Protein AF-A0ABD5YW97-F1 (afdb_monomer_lite)

InterPro domains:
  IPR058294 Domain of unknown function DUF7988 [PF25950] (11-139)

Foldseek 3Di:
DDLVVVLQVQLLCCCVVVPVVLLLQLLVLLVVLCVVPVVFAAPVGASQVSSVVSCVVVVSLVCLLVSLCVSLVSSVFHQPDDDDSDDPQWGGDSQGIWGWGAGPNWIKIKFQGQWDQDPPVRGTDGDDSDSSRRIDIDTDDDD

Sequence (143 aa):
MSDIEWMRTRISAYLLNDHPRLIRTVLTCADATAASRPDGFSVADGPADLLCEQLERSNVIKQLPSVLAGAVNQLNSSLTTEPVAAPPYVVVTNVGPVMRATVDHRRLVITIEAFHIERNSHRYVRTTNVPEEALTIELPEQP

Organism: NCBI:txid2934937

pLDDT: mean 87.55, std 13.5, range [44.84, 97.81]

Radius of gyration: 15.29 Å; chains: 1; bounding box: 37×34×41 Å

Structure (mmCIF, N/CA/C/O backbone):
data_AF-A0ABD5YW97-F1
#
_entry.id   AF-A0ABD5YW97-F1
#
loop_
_atom_site.group_PDB
_atom_site.id
_atom_site.type_symbol
_atom_site.label_atom_id
_atom_site.label_alt_id
_atom_site.label_comp_id
_atom_site.label_asym_id
_atom_site.label_entity_id
_atom_site.label_seq_id
_atom_site.pdbx_PDB_ins_code
_atom_site.Cartn_x
_atom_site.Cartn_y
_atom_site.Cartn_z
_atom_site.occupancy
_atom_site.B_iso_or_equiv
_atom_site.auth_seq_id
_atom_site.auth_comp_id
_atom_site.auth_asym_id
_atom_site.auth_atom_id
_atom_site.pdbx_PDB_model_num
ATOM 1 N N . MET A 1 1 ? -9.704 22.866 11.768 1.00 62.34 1 MET A N 1
ATOM 2 C CA . MET A 1 1 ? -9.332 21.473 11.479 1.00 62.34 1 MET A CA 1
ATOM 3 C C . MET A 1 1 ? -10.602 20.653 11.512 1.00 62.34 1 MET A C 1
ATOM 5 O O . MET A 1 1 ? -11.287 20.677 12.529 1.00 62.34 1 MET A O 1
ATOM 9 N N . SER A 1 2 ? -10.979 20.066 10.380 1.00 83.38 2 SER A N 1
ATOM 10 C CA . SER A 1 2 ? -12.170 19.206 10.309 1.00 83.38 2 SER A CA 1
ATOM 11 C C . SER A 1 2 ? -11.909 17.858 10.992 1.00 83.38 2 SER A C 1
ATOM 13 O O . SER A 1 2 ? -10.754 17.469 11.158 1.00 83.38 2 SER A O 1
ATOM 15 N N . ASP A 1 3 ? -12.971 17.139 11.361 1.00 83.00 3 ASP A N 1
ATOM 16 C CA . ASP A 1 3 ? -12.882 15.781 11.919 1.00 83.00 3 ASP A CA 1
ATOM 17 C C . ASP A 1 3 ? -12.083 14.841 10.991 1.00 83.00 3 ASP A C 1
ATOM 19 O O . ASP A 1 3 ? -11.116 14.209 11.408 1.00 83.00 3 ASP A O 1
ATOM 23 N N . ILE A 1 4 ? -12.365 14.895 9.683 1.00 86.44 4 ILE A N 1
ATOM 24 C CA . ILE A 1 4 ? -11.649 14.143 8.638 1.00 86.44 4 ILE A CA 1
ATOM 25 C C . ILE A 1 4 ? -10.156 14.493 8.598 1.00 86.44 4 ILE A C 1
ATOM 27 O O . ILE A 1 4 ? -9.305 13.611 8.493 1.00 86.44 4 ILE A O 1
ATOM 31 N N . GLU A 1 5 ? -9.814 15.778 8.653 1.00 89.00 5 GLU A N 1
ATOM 32 C CA . GLU A 1 5 ? -8.421 16.235 8.613 1.00 89.00 5 GLU A CA 1
ATOM 33 C C . GLU A 1 5 ? -7.640 15.776 9.852 1.00 89.00 5 GLU A C 1
ATOM 35 O O . GLU A 1 5 ? -6.492 15.338 9.733 1.00 89.00 5 GLU A O 1
ATOM 40 N N . TRP A 1 6 ? -8.281 15.793 11.025 1.00 88.56 6 TRP A N 1
ATOM 41 C CA . TRP A 1 6 ? -7.713 15.231 12.247 1.00 88.56 6 TRP A CA 1
ATOM 42 C C . TRP A 1 6 ? -7.499 13.714 12.122 1.00 88.56 6 TRP A C 1
ATOM 44 O O . TRP A 1 6 ? -6.391 13.245 12.389 1.00 88.56 6 TRP A O 1
ATOM 54 N N . MET A 1 7 ? -8.496 12.956 11.645 1.00 89.50 7 MET A N 1
ATOM 55 C CA . MET A 1 7 ? -8.390 11.501 11.453 1.00 89.50 7 MET A CA 1
ATOM 56 C C . MET A 1 7 ? -7.249 11.140 10.490 1.00 89.50 7 MET A C 1
ATOM 58 O O . MET A 1 7 ? -6.428 10.271 10.792 1.00 89.50 7 MET A O 1
ATOM 62 N N . ARG A 1 8 ? -7.153 11.838 9.347 1.00 92.06 8 ARG A N 1
ATOM 63 C CA . ARG A 1 8 ? -6.077 11.646 8.356 1.00 92.06 8 ARG A CA 1
ATOM 64 C C . ARG A 1 8 ? -4.709 11.922 8.965 1.00 92.06 8 ARG A C 1
ATOM 66 O O . ARG A 1 8 ? -3.805 11.102 8.825 1.00 92.06 8 ARG A O 1
ATOM 73 N N . THR A 1 9 ? -4.570 13.040 9.676 1.00 93.62 9 THR A N 1
ATOM 74 C CA . THR A 1 9 ? -3.318 13.412 10.350 1.00 93.62 9 THR A CA 1
ATOM 75 C C . THR A 1 9 ? -2.924 12.367 11.391 1.00 93.62 9 THR A C 1
ATOM 77 O O . THR A 1 9 ? -1.764 11.968 11.459 1.00 93.62 9 THR A O 1
ATOM 80 N N . ARG A 1 10 ? -3.890 11.871 12.173 1.00 93.50 10 ARG A N 1
ATOM 81 C CA . ARG A 1 10 ? -3.655 10.875 13.222 1.00 93.50 10 ARG A CA 1
ATOM 82 C C . ARG A 1 10 ? -3.203 9.530 12.651 1.00 93.50 10 ARG A C 1
ATOM 84 O O . ARG A 1 10 ? -2.220 8.975 13.138 1.00 93.50 10 ARG A O 1
ATOM 91 N N . ILE A 1 11 ? -3.876 9.034 11.611 1.00 94.00 11 ILE A N 1
ATOM 92 C CA . ILE A 1 11 ? -3.494 7.793 10.922 1.00 94.00 11 ILE A CA 1
ATOM 93 C C . ILE A 1 11 ? -2.131 7.948 10.245 1.00 94.00 11 ILE A C 1
ATOM 95 O O . ILE A 1 11 ? -1.288 7.064 10.375 1.00 94.00 11 ILE A O 1
ATOM 99 N N . SER A 1 12 ? -1.892 9.066 9.555 1.00 95.38 12 SER A N 1
ATOM 100 C CA . SER A 1 12 ? -0.606 9.327 8.899 1.00 95.38 12 SER A CA 1
ATOM 101 C C . SER A 1 12 ? 0.538 9.313 9.912 1.00 95.38 12 SER A C 1
ATOM 103 O O . SER A 1 12 ? 1.506 8.574 9.744 1.00 95.38 12 SER A O 1
ATOM 105 N N . ALA A 1 13 ? 0.382 10.031 11.029 1.00 95.56 13 ALA A N 1
ATOM 106 C CA . ALA A 1 13 ? 1.366 10.048 12.104 1.00 95.56 13 ALA A CA 1
ATOM 107 C C . ALA A 1 13 ? 1.621 8.648 12.685 1.00 95.56 13 ALA A C 1
ATOM 109 O O . ALA A 1 13 ? 2.770 8.296 12.928 1.00 95.56 13 ALA A O 1
ATOM 110 N N . TYR A 1 14 ? 0.581 7.833 12.879 1.00 95.81 14 TYR A N 1
ATOM 111 C CA . TYR A 1 14 ? 0.731 6.445 13.325 1.00 95.81 14 TYR A CA 1
ATOM 112 C C . TYR A 1 14 ? 1.549 5.603 12.338 1.00 95.81 14 TYR A C 1
ATOM 114 O O . TYR A 1 14 ? 2.510 4.946 12.725 1.00 95.81 14 TYR A O 1
ATOM 122 N N . LEU A 1 15 ? 1.211 5.653 11.048 1.00 96.69 15 LEU A N 1
ATOM 123 C CA . LEU A 1 15 ? 1.908 4.886 10.015 1.00 96.69 15 LEU A CA 1
ATOM 124 C C . LEU A 1 15 ? 3.376 5.311 9.877 1.00 96.69 15 LEU A C 1
ATOM 126 O O . LEU A 1 15 ? 4.254 4.459 9.744 1.00 96.69 15 LEU A O 1
ATOM 130 N N . LEU A 1 16 ? 3.648 6.614 9.934 1.00 96.75 16 LEU A N 1
ATOM 131 C CA . LEU A 1 16 ? 4.989 7.166 9.756 1.00 96.75 16 LEU A CA 1
ATOM 132 C C . LEU A 1 16 ? 5.883 6.991 10.986 1.00 96.75 16 LEU A C 1
ATOM 134 O O . LEU A 1 16 ? 7.078 6.749 10.827 1.00 96.75 16 LEU A O 1
ATOM 138 N N . ASN A 1 17 ? 5.328 7.073 12.196 1.00 95.88 17 ASN A N 1
ATOM 139 C CA . ASN A 1 17 ? 6.110 6.924 13.424 1.00 95.88 17 ASN A CA 1
ATOM 140 C C . ASN A 1 17 ? 6.295 5.455 13.816 1.00 95.88 17 ASN A C 1
ATOM 142 O O . ASN A 1 17 ? 7.412 5.042 14.131 1.00 95.88 17 ASN A O 1
ATOM 146 N N . ASP A 1 18 ? 5.229 4.654 13.747 1.00 96.56 18 ASP A N 1
ATOM 147 C CA . ASP A 1 18 ? 5.240 3.288 14.280 1.00 96.56 18 ASP A CA 1
ATOM 148 C C . ASP A 1 18 ? 5.579 2.250 13.202 1.00 96.56 18 ASP A C 1
ATOM 150 O O . ASP A 1 18 ? 6.197 1.224 13.494 1.00 96.56 18 ASP A O 1
ATOM 154 N N . HIS A 1 19 ? 5.250 2.533 11.934 1.00 96.69 19 HIS A N 1
ATOM 155 C CA . HIS A 1 19 ? 5.457 1.612 10.807 1.00 96.69 19 HIS A CA 1
ATOM 156 C C . HIS A 1 19 ? 6.351 2.131 9.660 1.00 96.69 19 HIS A C 1
ATOM 158 O O . HIS A 1 19 ? 6.188 1.675 8.520 1.00 96.69 19 HIS A O 1
ATOM 164 N N . PRO A 1 20 ? 7.380 2.979 9.891 1.00 95.50 20 PRO A N 1
ATOM 165 C CA . PRO A 1 20 ? 8.201 3.512 8.800 1.00 95.50 20 PRO A CA 1
ATOM 166 C C . PRO A 1 20 ? 8.953 2.412 8.046 1.00 95.50 20 PRO A C 1
ATOM 168 O O . PRO A 1 20 ? 9.170 2.500 6.838 1.00 95.50 20 PRO A O 1
ATOM 171 N N . ARG A 1 21 ? 9.347 1.336 8.743 1.00 96.06 21 ARG A N 1
ATOM 172 C CA . ARG A 1 21 ? 10.033 0.191 8.125 1.00 96.06 21 ARG A CA 1
ATOM 173 C C . ARG A 1 21 ? 9.137 -0.562 7.151 1.00 96.06 21 ARG A C 1
ATOM 175 O O . ARG A 1 21 ? 9.621 -0.977 6.101 1.00 96.06 21 ARG A O 1
ATOM 182 N N . LEU A 1 22 ? 7.858 -0.724 7.478 1.00 96.94 22 LEU A N 1
ATOM 183 C CA . LEU A 1 22 ? 6.909 -1.411 6.610 1.00 96.94 22 LEU A CA 1
ATOM 184 C C . LEU A 1 22 ? 6.690 -0.613 5.322 1.00 96.94 22 LEU A C 1
ATOM 186 O O . LEU A 1 22 ? 6.823 -1.177 4.238 1.00 96.94 22 LEU A O 1
ATOM 190 N N . ILE A 1 23 ? 6.479 0.703 5.428 1.00 97.19 23 ILE A N 1
ATOM 191 C CA . ILE A 1 23 ? 6.326 1.586 4.261 1.00 97.19 23 ILE A CA 1
ATOM 192 C C . ILE A 1 23 ? 7.588 1.547 3.394 1.00 97.19 23 ILE A C 1
ATOM 194 O O . ILE A 1 23 ? 7.512 1.319 2.191 1.00 97.19 23 ILE A O 1
ATOM 198 N N . ARG A 1 24 ? 8.774 1.672 4.001 1.00 97.06 24 ARG A N 1
ATOM 199 C CA . ARG A 1 24 ? 10.046 1.572 3.266 1.00 97.06 24 ARG A CA 1
ATOM 200 C C . ARG A 1 24 ? 10.222 0.224 2.574 1.00 97.06 24 ARG A C 1
ATOM 202 O O . ARG A 1 24 ? 10.742 0.190 1.465 1.00 97.06 24 ARG A O 1
ATOM 209 N N . THR A 1 25 ? 9.776 -0.863 3.199 1.00 97.75 25 THR A N 1
ATOM 210 C CA . THR A 1 25 ? 9.827 -2.198 2.589 1.00 97.75 25 THR A CA 1
ATOM 211 C C . THR A 1 25 ? 8.926 -2.263 1.358 1.00 97.75 25 THR A C 1
ATOM 213 O O . THR A 1 25 ? 9.378 -2.740 0.324 1.00 97.75 25 THR A O 1
ATOM 216 N N . VAL A 1 26 ? 7.710 -1.702 1.413 1.00 97.81 26 VAL A N 1
ATOM 217 C CA . VAL A 1 26 ? 6.836 -1.576 0.230 1.00 97.81 26 VAL A CA 1
ATOM 218 C C . VAL A 1 26 ? 7.537 -0.812 -0.892 1.00 97.81 26 VAL A C 1
ATOM 220 O O . VAL A 1 26 ? 7.540 -1.273 -2.032 1.00 97.81 26 VAL A O 1
ATOM 223 N N . LEU A 1 27 ? 8.176 0.316 -0.574 1.00 97.75 27 LEU A N 1
ATOM 224 C CA . LEU A 1 27 ? 8.895 1.124 -1.562 1.00 97.75 27 LEU A CA 1
ATOM 225 C C . LEU A 1 27 ? 10.106 0.382 -2.149 1.00 97.75 27 LEU A C 1
ATOM 227 O O . LEU A 1 27 ? 10.316 0.429 -3.355 1.00 97.75 27 LEU A O 1
ATOM 231 N N . THR A 1 28 ? 10.841 -0.388 -1.342 1.00 97.44 28 THR A N 1
ATOM 232 C CA . THR A 1 28 ? 11.935 -1.249 -1.830 1.00 97.44 28 THR A CA 1
ATOM 233 C C . THR A 1 28 ? 11.424 -2.378 -2.732 1.00 97.44 28 THR A C 1
ATOM 235 O O . THR A 1 28 ? 12.022 -2.650 -3.772 1.00 97.44 28 THR A O 1
ATOM 238 N N . CYS A 1 29 ? 10.299 -3.017 -2.394 1.00 97.44 29 CYS A N 1
ATOM 239 C CA . CYS A 1 29 ? 9.652 -4.004 -3.266 1.00 97.44 29 CYS A CA 1
ATOM 240 C C . CYS A 1 29 ? 9.202 -3.371 -4.590 1.00 97.44 29 CYS A C 1
ATOM 242 O O . CYS A 1 29 ? 9.326 -3.987 -5.652 1.00 97.44 29 CYS A O 1
ATOM 244 N N . ALA A 1 30 ? 8.713 -2.131 -4.543 1.00 96.75 30 ALA A N 1
ATOM 245 C CA . ALA A 1 30 ? 8.353 -1.370 -5.728 1.00 96.75 30 ALA A CA 1
ATOM 246 C C . ALA A 1 30 ? 9.580 -1.040 -6.590 1.00 96.75 30 ALA A C 1
ATOM 248 O O . ALA A 1 30 ? 9.519 -1.206 -7.805 1.00 96.75 30 ALA A O 1
ATOM 249 N N . ASP A 1 31 ? 10.706 -0.652 -5.987 1.00 96.62 31 ASP A N 1
ATOM 250 C CA . ASP A 1 31 ? 11.968 -0.417 -6.701 1.00 96.62 31 ASP A CA 1
ATOM 251 C C . ASP A 1 31 ? 12.470 -1.693 -7.387 1.00 96.62 31 ASP A C 1
ATOM 253 O O . ASP A 1 31 ? 12.818 -1.665 -8.567 1.00 96.62 31 ASP A O 1
ATOM 257 N N . ALA A 1 32 ? 12.430 -2.835 -6.693 1.00 96.00 32 ALA A N 1
ATOM 258 C CA . ALA A 1 32 ? 12.779 -4.132 -7.272 1.00 96.00 32 ALA A CA 1
ATOM 259 C C . ALA A 1 32 ? 11.842 -4.523 -8.430 1.00 96.00 32 ALA A C 1
ATOM 261 O O . ALA A 1 32 ? 12.292 -5.031 -9.457 1.00 96.00 32 ALA A O 1
ATOM 262 N N . THR A 1 33 ? 10.544 -4.240 -8.291 1.00 95.94 33 THR A N 1
ATOM 263 C CA . THR A 1 33 ? 9.549 -4.455 -9.350 1.00 95.94 33 THR A CA 1
ATOM 264 C C . THR A 1 33 ? 9.861 -3.574 -10.560 1.00 95.94 33 THR A C 1
ATOM 266 O O . THR A 1 33 ? 9.963 -4.077 -11.675 1.00 95.94 33 THR A O 1
ATOM 269 N N . ALA A 1 34 ? 10.112 -2.281 -10.358 1.00 94.50 34 ALA A N 1
ATOM 270 C CA . ALA A 1 34 ? 10.449 -1.345 -11.428 1.00 94.50 34 ALA A CA 1
ATOM 271 C C . ALA A 1 34 ? 11.781 -1.668 -12.121 1.00 94.50 34 ALA A C 1
ATOM 273 O O . ALA A 1 34 ? 11.889 -1.515 -13.333 1.00 94.50 34 ALA A O 1
ATOM 274 N N . ALA A 1 35 ? 12.771 -2.190 -11.393 1.00 94.06 35 ALA A N 1
ATOM 275 C CA . ALA A 1 35 ? 14.041 -2.624 -11.974 1.00 94.06 35 ALA A CA 1
ATOM 276 C C . ALA A 1 35 ? 13.874 -3.762 -13.000 1.00 94.06 35 ALA A C 1
ATOM 278 O O . ALA A 1 35 ? 14.668 -3.863 -13.933 1.00 94.06 35 ALA A O 1
ATOM 279 N N . SER A 1 36 ? 12.825 -4.587 -12.876 1.00 91.50 36 SER A N 1
ATOM 280 C CA . SER A 1 36 ? 12.494 -5.611 -13.880 1.00 91.50 36 SER A CA 1
ATOM 281 C C . SER A 1 36 ? 11.923 -5.029 -15.181 1.00 91.50 36 SER A C 1
ATOM 283 O O . SER A 1 36 ? 11.917 -5.701 -16.214 1.00 91.50 36 SER A O 1
ATOM 285 N N . ARG A 1 37 ? 11.454 -3.773 -15.146 1.00 90.44 37 ARG A N 1
ATOM 286 C CA . ARG A 1 37 ? 10.829 -3.077 -16.273 1.00 90.44 37 ARG A CA 1
ATOM 287 C C . ARG A 1 37 ? 11.226 -1.586 -16.300 1.00 90.44 37 ARG A C 1
ATOM 289 O O . ARG A 1 37 ? 10.409 -0.733 -15.953 1.00 90.44 37 ARG A O 1
ATOM 296 N N . PRO A 1 38 ? 12.456 -1.253 -16.741 1.00 86.00 38 PRO A N 1
ATOM 297 C CA . PRO A 1 38 ? 12.978 0.118 -16.699 1.00 86.00 38 PRO A CA 1
ATOM 298 C C . PRO A 1 38 ? 12.140 1.144 -17.475 1.00 86.00 38 PRO A C 1
ATOM 300 O O . PRO A 1 38 ? 12.029 2.289 -17.051 1.00 86.00 38 PRO A O 1
ATOM 303 N N . ASP A 1 39 ? 11.492 0.724 -18.566 1.00 88.19 39 ASP A N 1
ATOM 304 C CA . ASP A 1 39 ? 10.607 1.572 -19.383 1.00 88.19 39 ASP A CA 1
ATOM 305 C C . ASP A 1 39 ? 9.178 1.701 -18.813 1.00 88.19 39 ASP A C 1
ATOM 307 O O . ASP A 1 39 ? 8.245 2.079 -19.532 1.00 88.19 39 ASP A O 1
ATOM 311 N N . GLY A 1 40 ? 8.970 1.299 -17.557 1.00 90.06 40 GLY A N 1
ATOM 312 C CA . GLY A 1 40 ? 7.664 1.236 -16.910 1.00 90.06 40 GLY A CA 1
ATOM 313 C C . GLY A 1 40 ? 6.769 0.103 -17.423 1.00 90.06 40 GLY A C 1
ATOM 314 O O . GLY A 1 40 ? 7.053 -0.581 -18.414 1.00 90.06 40 GLY A O 1
ATOM 315 N N . PHE A 1 41 ? 5.647 -0.094 -16.736 1.00 93.38 41 PHE A N 1
ATOM 316 C CA . PHE A 1 41 ? 4.669 -1.129 -17.071 1.00 93.38 41 PHE A CA 1
ATOM 317 C C . PHE A 1 41 ? 3.583 -0.576 -17.984 1.00 93.38 41 PHE A C 1
ATOM 319 O O . PHE A 1 41 ? 3.094 0.537 -17.787 1.00 93.38 41 PHE A O 1
ATOM 326 N N . SER A 1 42 ? 3.178 -1.369 -18.975 1.00 91.94 42 SER A N 1
ATOM 327 C CA . SER A 1 42 ? 2.018 -1.038 -19.803 1.00 91.94 42 SER A CA 1
ATOM 328 C C . SER A 1 42 ? 0.747 -0.999 -18.939 1.00 91.94 42 SER A C 1
ATOM 330 O O . SER A 1 42 ? 0.695 -1.631 -17.883 1.00 91.94 42 SER A O 1
ATOM 332 N N . VAL A 1 43 ? -0.299 -0.293 -19.384 1.00 89.00 43 VAL A N 1
ATOM 333 C CA . VAL A 1 43 ? -1.605 -0.320 -18.690 1.00 89.00 43 VAL A CA 1
ATOM 334 C C . VAL A 1 43 ? -2.220 -1.723 -18.687 1.00 89.00 43 VAL A C 1
ATOM 336 O O . VAL A 1 43 ? -2.940 -2.064 -17.754 1.00 89.00 43 VAL A O 1
ATOM 339 N N . ALA A 1 44 ? -1.943 -2.523 -19.722 1.00 87.69 44 ALA A N 1
ATOM 340 C CA . ALA A 1 44 ? -2.505 -3.861 -19.878 1.00 87.69 44 ALA A CA 1
ATOM 341 C C . ALA A 1 44 ? -1.905 -4.870 -18.890 1.00 87.69 44 ALA A C 1
ATOM 343 O O . ALA A 1 44 ? -2.637 -5.708 -18.376 1.00 87.69 44 ALA A O 1
ATOM 344 N N . ASP A 1 45 ? -0.601 -4.768 -18.619 1.00 87.94 45 ASP A N 1
ATOM 345 C CA . ASP A 1 45 ? 0.104 -5.705 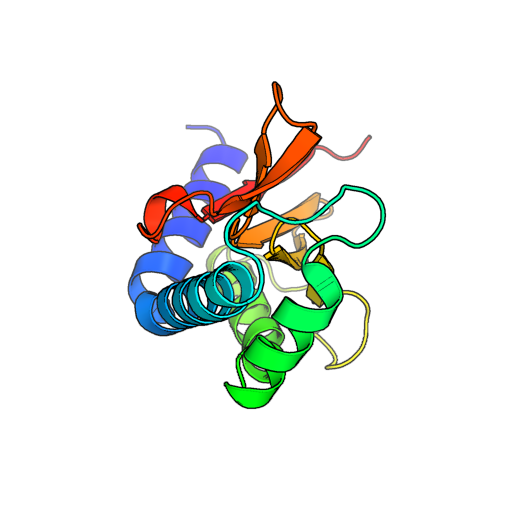-17.740 1.00 87.94 45 ASP A CA 1
ATOM 346 C C . ASP A 1 45 ? 0.140 -5.193 -16.293 1.00 87.94 45 ASP A C 1
ATOM 348 O O . ASP A 1 45 ? -0.145 -5.934 -15.358 1.00 87.94 45 ASP A O 1
ATOM 352 N N . GLY A 1 46 ? 0.455 -3.906 -16.106 1.00 91.50 46 GLY A N 1
ATOM 353 C CA . GLY A 1 46 ? 0.607 -3.287 -14.791 1.00 91.50 46 GLY A CA 1
ATOM 354 C C . GLY A 1 46 ? 1.688 -3.934 -13.900 1.00 91.50 46 GLY A C 1
ATOM 355 O O . GLY A 1 46 ? 2.290 -4.948 -14.250 1.00 91.50 46 GLY A O 1
ATOM 356 N N . PRO A 1 47 ? 2.005 -3.330 -12.744 1.00 95.75 47 PRO A N 1
ATOM 357 C CA . PRO A 1 47 ? 2.955 -3.904 -11.794 1.00 95.75 47 PRO A CA 1
ATOM 358 C C . PRO A 1 47 ? 2.304 -4.781 -10.713 1.00 95.75 47 PRO A C 1
ATOM 360 O O . PRO A 1 47 ? 3.045 -5.330 -9.903 1.00 95.75 47 PRO A O 1
ATOM 363 N N . ALA A 1 48 ? 0.967 -4.881 -10.635 1.00 95.81 48 ALA A N 1
ATOM 364 C CA . ALA A 1 48 ? 0.275 -5.443 -9.467 1.00 95.81 48 ALA A CA 1
ATOM 365 C C . ALA A 1 48 ? 0.745 -6.852 -9.090 1.00 95.81 48 ALA A C 1
ATOM 367 O O . ALA A 1 48 ? 1.088 -7.071 -7.930 1.00 95.81 48 ALA A O 1
ATOM 368 N N . ASP A 1 49 ? 0.801 -7.777 -10.049 1.00 95.06 49 ASP A N 1
ATOM 369 C CA . ASP A 1 49 ? 1.149 -9.175 -9.773 1.00 95.06 49 ASP A CA 1
ATOM 370 C C . ASP A 1 49 ? 2.604 -9.305 -9.305 1.00 95.06 49 ASP A C 1
ATOM 372 O O . ASP A 1 49 ? 2.874 -9.887 -8.255 1.00 95.06 49 ASP A O 1
ATOM 376 N N . LEU A 1 50 ? 3.544 -8.668 -10.012 1.00 95.94 50 LEU A N 1
ATOM 377 C CA . LEU A 1 50 ? 4.959 -8.660 -9.625 1.00 95.94 50 LEU A CA 1
ATOM 378 C C . LEU A 1 50 ? 5.177 -7.988 -8.267 1.00 95.94 50 LEU A C 1
ATOM 380 O O . LEU A 1 50 ? 5.925 -8.504 -7.436 1.00 95.94 50 LEU A O 1
ATOM 384 N N . LEU A 1 51 ? 4.507 -6.861 -8.016 1.00 96.88 51 LEU A N 1
ATOM 385 C CA . LEU A 1 51 ? 4.557 -6.190 -6.724 1.00 96.88 51 LEU A CA 1
ATOM 386 C C . LEU A 1 51 ? 3.997 -7.094 -5.623 1.00 96.88 51 LEU A C 1
ATOM 388 O O . LEU A 1 51 ? 4.600 -7.187 -4.556 1.00 96.88 51 LEU A O 1
ATOM 392 N N . CYS A 1 52 ? 2.878 -7.775 -5.878 1.00 96.06 52 CYS A N 1
ATOM 393 C CA . CYS A 1 52 ? 2.265 -8.708 -4.941 1.00 96.06 52 CYS A CA 1
ATOM 394 C C . CYS A 1 52 ? 3.264 -9.799 -4.544 1.00 96.06 52 CYS A C 1
ATOM 396 O O . CYS A 1 52 ? 3.548 -9.959 -3.357 1.00 96.06 52 CYS A O 1
ATOM 398 N N . GLU A 1 53 ? 3.907 -10.446 -5.518 1.00 95.94 53 GLU A N 1
ATOM 399 C CA . GLU A 1 53 ? 4.917 -11.467 -5.239 1.00 95.94 53 GLU A CA 1
ATOM 400 C C . GLU A 1 53 ? 6.090 -10.936 -4.396 1.00 95.94 53 GLU A C 1
ATOM 402 O O . GLU A 1 53 ? 6.572 -11.617 -3.488 1.00 95.94 53 GLU A O 1
ATOM 407 N N . GLN A 1 54 ? 6.582 -9.723 -4.678 1.00 96.94 54 GLN A N 1
ATOM 408 C CA . GLN A 1 54 ? 7.658 -9.115 -3.886 1.00 96.94 54 GLN A CA 1
ATOM 409 C C . GLN A 1 54 ? 7.208 -8.848 -2.441 1.00 96.94 54 GLN A C 1
ATOM 411 O O . GLN A 1 54 ? 7.934 -9.159 -1.495 1.00 96.94 54 GLN A O 1
ATOM 416 N N . LEU A 1 55 ? 5.994 -8.324 -2.253 1.00 96.69 55 LEU A N 1
ATOM 417 C CA . LEU A 1 55 ? 5.429 -8.046 -0.931 1.00 96.69 55 LEU A CA 1
ATOM 418 C C . LEU A 1 55 ? 5.163 -9.326 -0.126 1.00 96.69 55 LEU A C 1
ATOM 420 O O . LEU A 1 55 ? 5.342 -9.326 1.096 1.00 96.69 55 LEU A O 1
ATOM 424 N N . GLU A 1 56 ? 4.760 -10.415 -0.783 1.00 95.31 56 GLU A N 1
ATOM 425 C CA . GLU A 1 56 ? 4.613 -11.734 -0.162 1.00 95.31 56 GLU A CA 1
ATOM 426 C C . GLU A 1 56 ? 5.959 -12.282 0.312 1.00 95.31 56 GLU A C 1
ATOM 428 O O . GLU A 1 56 ? 6.081 -12.685 1.473 1.00 95.31 56 GLU A O 1
ATOM 433 N N . ARG A 1 57 ? 6.989 -12.233 -0.546 1.00 96.31 57 ARG A N 1
ATOM 434 C CA . ARG A 1 57 ? 8.356 -12.667 -0.208 1.00 96.31 57 ARG A CA 1
ATOM 435 C C . ARG A 1 57 ? 8.939 -11.874 0.963 1.00 96.31 57 ARG A C 1
ATOM 437 O O . ARG A 1 57 ? 9.628 -12.446 1.803 1.00 96.31 57 ARG A O 1
ATOM 444 N N . SER A 1 58 ? 8.625 -10.584 1.061 1.00 95.81 58 SER A N 1
ATOM 445 C CA . SER A 1 58 ? 9.033 -9.721 2.179 1.00 95.81 58 SER A CA 1
ATOM 446 C C . SER A 1 58 ? 8.097 -9.780 3.393 1.00 95.81 58 SER A C 1
ATOM 448 O O . SER A 1 58 ? 8.290 -9.035 4.353 1.00 95.81 58 SER A O 1
ATOM 450 N N . ASN A 1 59 ? 7.089 -10.659 3.382 1.00 94.06 59 ASN A N 1
ATOM 451 C CA . ASN A 1 59 ? 6.115 -10.841 4.460 1.00 94.06 59 ASN A CA 1
ATOM 452 C C . ASN A 1 59 ? 5.320 -9.564 4.813 1.00 94.06 59 ASN A C 1
ATOM 454 O O . ASN A 1 59 ? 4.788 -9.444 5.919 1.00 94.06 59 ASN A O 1
ATOM 458 N N . VAL A 1 60 ? 5.234 -8.599 3.893 1.00 95.00 60 VAL A N 1
ATOM 459 C CA . VAL A 1 60 ? 4.518 -7.333 4.104 1.00 95.00 60 VAL A CA 1
ATOM 460 C C . VAL A 1 60 ? 3.014 -7.569 4.089 1.00 95.00 60 VAL A C 1
ATOM 462 O O . VAL A 1 60 ? 2.318 -7.084 4.977 1.00 95.00 60 VAL A O 1
ATOM 465 N N . ILE A 1 61 ? 2.511 -8.375 3.144 1.00 91.75 61 ILE A N 1
ATOM 466 C CA . ILE A 1 61 ? 1.066 -8.632 3.007 1.00 91.75 61 ILE A CA 1
ATOM 467 C C . ILE A 1 61 ? 0.464 -9.178 4.306 1.00 91.75 61 ILE A C 1
ATOM 469 O O . ILE A 1 61 ? -0.619 -8.758 4.702 1.00 91.75 61 ILE A O 1
ATOM 473 N N . LYS A 1 62 ? 1.190 -10.040 5.029 1.00 90.44 62 LYS A N 1
ATOM 474 C CA . LYS A 1 62 ? 0.724 -10.604 6.308 1.00 90.44 62 LYS A CA 1
ATOM 475 C C . LYS A 1 62 ? 0.686 -9.587 7.454 1.00 90.44 62 LYS A C 1
ATOM 477 O O . LYS A 1 62 ? -0.012 -9.816 8.435 1.00 90.44 62 LYS A O 1
ATOM 482 N N . GLN A 1 63 ? 1.431 -8.487 7.352 1.00 93.25 63 GLN A N 1
ATOM 483 C CA . GLN A 1 63 ? 1.486 -7.438 8.375 1.00 93.25 63 GLN A CA 1
ATOM 484 C C . GLN A 1 63 ? 0.405 -6.370 8.173 1.00 93.25 63 GLN A C 1
ATOM 486 O O . GLN A 1 63 ? -0.120 -5.847 9.156 1.00 93.25 63 GLN A O 1
ATOM 491 N N . LEU A 1 64 ? 0.039 -6.074 6.919 1.00 93.12 64 LEU A N 1
ATOM 492 C CA . LEU A 1 64 ? -0.908 -5.008 6.565 1.00 93.12 64 LEU A CA 1
ATOM 493 C C . LEU A 1 64 ? -2.258 -5.077 7.314 1.00 93.12 64 LEU A C 1
ATOM 495 O O . LEU A 1 64 ? -2.701 -4.028 7.779 1.00 93.12 64 LEU A O 1
ATOM 499 N N . PRO A 1 65 ? -2.900 -6.248 7.527 1.00 91.00 65 PRO A N 1
ATOM 500 C CA . PRO A 1 65 ? -4.147 -6.312 8.295 1.00 91.00 65 PRO A CA 1
ATOM 501 C C . PRO A 1 65 ? -4.003 -5.831 9.746 1.00 91.00 65 PRO A C 1
ATOM 503 O O . PRO A 1 65 ? -4.873 -5.127 10.253 1.00 91.00 65 PRO A O 1
ATOM 506 N N . SER A 1 66 ? -2.890 -6.168 10.406 1.00 90.56 66 SER A N 1
ATOM 507 C CA . SER A 1 66 ? -2.616 -5.737 11.784 1.00 90.56 66 SER A CA 1
ATOM 508 C C . SER A 1 66 ? -2.316 -4.236 11.853 1.00 90.56 66 SER A C 1
ATOM 510 O O . SER A 1 66 ? -2.819 -3.537 12.731 1.00 90.56 66 SER A O 1
ATOM 512 N N . VAL A 1 67 ? -1.571 -3.711 10.873 1.00 93.50 67 VAL A N 1
ATOM 513 C CA . VAL A 1 67 ? -1.320 -2.265 10.741 1.00 93.50 67 VAL A CA 1
ATOM 514 C C . VAL A 1 67 ? -2.624 -1.497 10.540 1.00 93.50 67 VAL A C 1
ATOM 516 O O . VAL A 1 67 ? -2.840 -0.480 11.196 1.00 93.50 67 VAL A O 1
ATOM 519 N N . LEU A 1 68 ? -3.519 -1.994 9.682 1.00 91.94 68 LEU A N 1
ATOM 520 C CA . LEU A 1 68 ? -4.839 -1.405 9.475 1.00 91.94 68 LEU A CA 1
ATOM 521 C C . LEU A 1 68 ? -5.663 -1.401 10.770 1.00 91.94 68 LEU A C 1
ATOM 523 O O . LEU A 1 68 ? -6.259 -0.380 11.105 1.00 91.94 68 LEU A O 1
ATOM 527 N N . ALA A 1 69 ? -5.667 -2.508 11.518 1.00 88.69 69 ALA A N 1
ATOM 528 C CA . ALA A 1 69 ? -6.347 -2.581 12.810 1.00 88.69 69 ALA A CA 1
ATOM 529 C C . ALA A 1 69 ? -5.802 -1.536 13.797 1.00 88.69 69 ALA A C 1
ATOM 531 O O . ALA A 1 69 ? -6.566 -0.804 14.426 1.00 88.69 69 ALA A O 1
ATOM 532 N N . GLY A 1 70 ? -4.474 -1.414 13.879 1.00 90.50 70 GLY A N 1
ATOM 533 C CA . GLY A 1 70 ? -3.809 -0.410 14.700 1.00 90.50 70 GLY A CA 1
ATOM 534 C C . GLY A 1 70 ? -4.143 1.023 14.285 1.00 90.50 70 GLY A C 1
ATOM 535 O O . GLY A 1 70 ? -4.413 1.852 15.150 1.00 90.50 70 GLY A O 1
ATOM 536 N N . ALA A 1 71 ? -4.206 1.302 12.981 1.00 91.25 71 ALA A N 1
ATOM 537 C CA . ALA A 1 71 ? -4.582 2.612 12.457 1.00 91.25 71 ALA A CA 1
ATOM 538 C C . ALA A 1 71 ? -6.018 2.997 12.838 1.00 91.25 71 ALA A C 1
ATOM 540 O O . ALA A 1 71 ? -6.260 4.142 13.214 1.00 91.25 71 ALA A O 1
ATOM 541 N N . VAL A 1 72 ? -6.961 2.051 12.795 1.00 87.88 72 VAL A N 1
ATOM 542 C CA . VAL A 1 72 ? -8.344 2.315 13.216 1.00 87.88 72 VAL A CA 1
ATOM 543 C C . VAL A 1 72 ? -8.431 2.533 14.727 1.00 87.88 72 VAL A C 1
ATOM 545 O O . VAL A 1 72 ? -9.075 3.483 15.163 1.00 87.88 72 VAL A O 1
ATOM 548 N N . ASN A 1 73 ? -7.699 1.751 15.525 1.00 86.62 73 ASN A N 1
ATOM 549 C CA . ASN A 1 73 ? -7.656 1.925 16.981 1.00 86.62 73 ASN A CA 1
ATOM 550 C C . ASN A 1 73 ? -7.161 3.321 17.409 1.00 86.62 73 ASN A C 1
ATOM 552 O O . ASN A 1 73 ? -7.564 3.816 18.460 1.00 86.62 73 ASN A O 1
ATOM 556 N N . GLN A 1 74 ? -6.322 3.990 16.605 1.00 86.88 74 GLN A N 1
ATOM 557 C CA . GLN A 1 74 ? -5.862 5.357 16.898 1.00 86.88 74 GLN A CA 1
ATOM 558 C C . GLN A 1 74 ? -6.969 6.410 16.875 1.00 86.88 74 GLN A C 1
ATOM 560 O O . GLN A 1 74 ? -6.773 7.507 17.402 1.00 86.88 74 GLN A O 1
ATOM 565 N N . LEU A 1 75 ? -8.105 6.103 16.255 1.00 83.88 75 LEU A N 1
ATOM 566 C CA . LEU A 1 75 ? -9.229 7.021 16.149 1.00 83.88 75 LEU A CA 1
ATOM 567 C C . LEU A 1 75 ? -10.170 6.936 17.358 1.00 83.88 75 LEU A C 1
ATOM 569 O O . LEU A 1 75 ? -11.135 7.686 17.418 1.00 83.88 75 LEU A O 1
ATOM 573 N N . ASN A 1 76 ? -9.892 6.062 18.338 1.00 65.62 76 ASN A N 1
ATOM 574 C CA . ASN A 1 76 ? -10.798 5.688 19.441 1.00 65.62 76 ASN A CA 1
ATOM 575 C C . ASN A 1 76 ? -12.158 5.133 18.987 1.00 65.62 76 ASN A C 1
ATOM 577 O O . ASN A 1 76 ? -12.974 4.740 19.818 1.00 65.62 76 ASN A O 1
ATOM 581 N N . SER A 1 77 ? -12.388 5.054 17.684 1.00 57.22 77 SER A N 1
ATOM 582 C CA . SER A 1 77 ? -13.427 4.254 17.075 1.00 57.22 77 SER A CA 1
ATOM 583 C C . SER A 1 77 ? -13.037 2.792 17.260 1.00 57.22 77 SER A C 1
ATOM 585 O O . SER A 1 77 ? -11.988 2.341 16.790 1.00 57.22 77 SER A O 1
ATOM 587 N N . SER A 1 78 ? -13.870 2.028 17.959 1.00 48.69 78 SER A N 1
ATOM 588 C CA . SER A 1 78 ? -13.766 0.581 17.879 1.00 48.69 78 SER A CA 1
ATOM 589 C C . SER A 1 78 ? -14.093 0.181 16.445 1.00 48.69 78 SER A C 1
ATOM 591 O O . SER A 1 78 ? -15.103 0.597 15.873 1.00 48.69 78 SER A O 1
ATOM 593 N N . LEU A 1 79 ? -13.245 -0.651 15.843 1.00 49.91 79 LEU A N 1
ATOM 594 C CA . LEU A 1 79 ? -13.693 -1.429 14.700 1.00 49.91 79 LEU A CA 1
ATOM 595 C C . LEU A 1 79 ? -14.993 -2.119 15.114 1.00 49.91 79 LEU A C 1
ATOM 597 O O . LEU A 1 79 ? -15.013 -2.840 16.110 1.00 49.91 79 LEU A O 1
ATOM 601 N N . THR A 1 80 ? -16.078 -1.896 14.369 1.00 51.84 80 THR A N 1
ATOM 602 C CA . THR A 1 80 ? -17.376 -2.5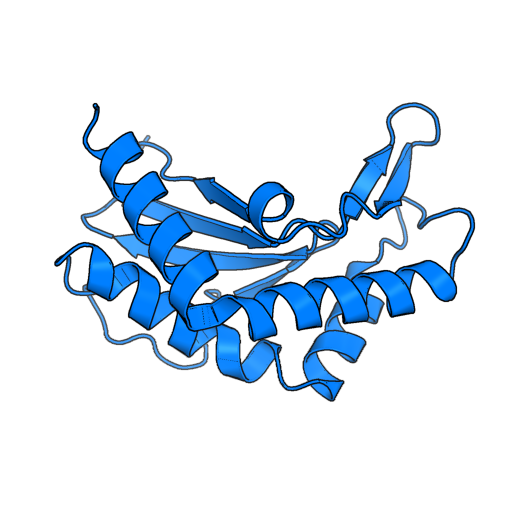27 14.668 1.00 51.84 80 THR A CA 1
ATOM 603 C C . THR A 1 80 ? -17.253 -4.058 14.725 1.00 51.84 80 THR A C 1
ATOM 605 O O . THR A 1 80 ? -18.065 -4.727 15.357 1.00 51.84 80 THR A O 1
ATOM 608 N N . THR A 1 81 ? -16.203 -4.608 14.110 1.00 49.81 81 THR A N 1
ATOM 609 C CA . THR A 1 81 ? -15.816 -6.018 14.144 1.00 49.81 81 THR A CA 1
ATOM 610 C C . THR A 1 81 ? -14.294 -6.156 14.143 1.00 49.81 81 THR A C 1
ATOM 612 O O . THR A 1 81 ? -13.631 -5.525 13.319 1.00 49.81 81 THR A O 1
ATOM 615 N N . GLU A 1 82 ? -13.742 -7.015 15.004 1.00 49.53 82 GLU A N 1
ATOM 616 C CA . GLU A 1 82 ? -12.321 -7.386 14.981 1.00 49.53 82 GLU A CA 1
ATOM 617 C C . GLU A 1 82 ? -11.925 -7.880 13.569 1.00 49.53 82 GLU A C 1
ATOM 619 O O . GLU A 1 82 ? -12.652 -8.706 13.002 1.00 49.53 82 GLU A O 1
ATOM 624 N 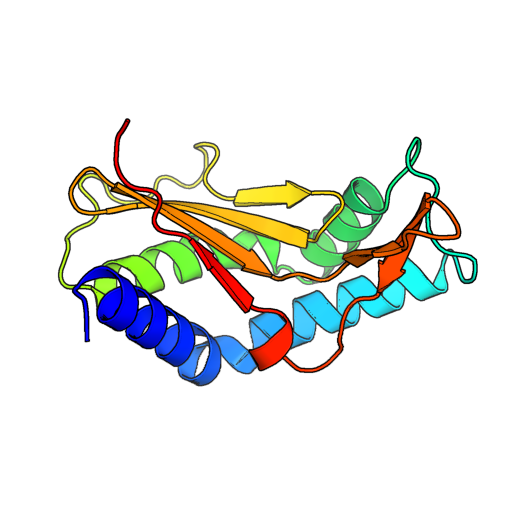N . PRO A 1 83 ? -10.849 -7.366 12.936 1.00 50.59 83 PRO A N 1
ATOM 625 C CA . PRO A 1 83 ? -10.557 -7.665 11.539 1.00 50.59 83 PRO A CA 1
ATOM 626 C C . PRO A 1 83 ? -10.167 -9.130 11.388 1.00 50.59 83 PRO A C 1
ATOM 628 O O . PRO A 1 83 ? -9.077 -9.552 11.770 1.00 50.59 83 PRO A O 1
ATOM 631 N N . VAL A 1 84 ? -11.069 -9.921 10.813 1.00 51.19 84 VAL A N 1
ATOM 632 C CA . VAL A 1 84 ? -10.783 -11.308 10.443 1.00 51.19 84 VAL A CA 1
ATOM 633 C C . VAL A 1 84 ? -9.754 -11.300 9.305 1.00 51.19 84 VAL A C 1
ATOM 635 O O . VAL A 1 84 ? -9.783 -10.423 8.446 1.00 51.19 84 VAL A O 1
ATOM 638 N N . ALA A 1 85 ? -8.843 -12.272 9.269 1.00 44.84 85 ALA A N 1
ATOM 639 C CA . ALA A 1 85 ? -7.710 -12.307 8.335 1.00 44.84 85 ALA A CA 1
ATOM 640 C C . ALA A 1 85 ? -8.072 -12.414 6.832 1.00 44.84 85 ALA A C 1
ATOM 642 O O . ALA A 1 85 ? -7.175 -12.334 5.996 1.00 44.84 85 ALA A O 1
ATOM 643 N N . ALA A 1 86 ? -9.348 -12.602 6.469 1.00 47.22 86 ALA A N 1
ATOM 644 C CA . ALA A 1 86 ? -9.782 -12.714 5.071 1.00 47.22 86 ALA A CA 1
ATOM 645 C C . ALA A 1 86 ? -11.224 -12.213 4.797 1.00 47.22 86 ALA A C 1
ATOM 647 O O . ALA A 1 86 ? -12.121 -12.994 4.479 1.00 47.22 86 ALA A O 1
ATOM 648 N N . PRO A 1 87 ? -11.477 -10.907 4.956 1.00 50.19 87 PRO A N 1
ATOM 649 C CA . PRO A 1 87 ? -12.306 -10.110 4.034 1.00 50.19 87 PRO A CA 1
ATOM 650 C C . PRO A 1 87 ? -11.424 -9.175 3.168 1.00 50.19 87 PRO A C 1
ATOM 652 O O . PRO A 1 87 ? -10.216 -9.122 3.390 1.00 50.19 87 PRO A O 1
ATOM 655 N N . PRO A 1 88 ? -11.962 -8.423 2.179 1.00 62.97 88 PRO A N 1
ATOM 656 C CA . PRO A 1 88 ? -11.186 -7.673 1.172 1.00 62.97 88 PRO A CA 1
ATOM 657 C C . PRO A 1 88 ? -10.538 -6.378 1.715 1.00 62.97 88 PRO A C 1
ATOM 659 O O . PRO A 1 88 ? -10.628 -5.310 1.104 1.00 62.97 88 PRO A O 1
ATOM 662 N N . TYR A 1 89 ? -9.922 -6.449 2.896 1.00 76.81 89 TYR A N 1
ATOM 663 C CA . TYR A 1 89 ? -9.316 -5.319 3.595 1.00 76.81 89 TYR A CA 1
ATOM 664 C C . TYR A 1 89 ? -7.929 -4.967 3.081 1.00 76.81 89 TYR A C 1
ATOM 666 O O . TYR A 1 89 ? -7.492 -3.851 3.317 1.00 76.81 89 TYR A O 1
ATOM 674 N N . VAL A 1 90 ? -7.242 -5.880 2.394 1.00 89.12 90 VAL A N 1
ATOM 675 C CA . VAL A 1 90 ? -5.941 -5.626 1.771 1.00 89.12 90 VAL A CA 1
ATOM 676 C C . VAL A 1 90 ? -5.981 -6.147 0.343 1.00 89.12 90 VAL A C 1
ATOM 678 O O . VAL A 1 90 ? -6.308 -7.308 0.116 1.00 89.12 90 VAL A O 1
ATOM 681 N N . VAL A 1 91 ? -5.655 -5.287 -0.616 1.00 93.19 91 VAL A N 1
ATOM 682 C CA . VAL A 1 91 ? -5.532 -5.637 -2.035 1.00 93.19 91 VAL A CA 1
ATOM 683 C C . VAL A 1 91 ? -4.279 -4.972 -2.583 1.00 93.19 91 VAL A C 1
ATOM 685 O O . VAL A 1 91 ? -4.051 -3.793 -2.331 1.00 93.19 91 VAL A O 1
ATOM 688 N N . VAL A 1 92 ? -3.471 -5.703 -3.349 1.00 95.06 92 VAL A N 1
ATOM 689 C CA . VAL A 1 92 ? -2.376 -5.106 -4.123 1.00 95.06 92 VAL A CA 1
ATOM 690 C C . VAL A 1 92 ? -2.927 -4.677 -5.478 1.00 95.06 92 VAL A C 1
ATOM 692 O O . VAL A 1 92 ? -3.565 -5.461 -6.173 1.00 95.06 92 VAL A O 1
ATOM 695 N N . THR A 1 93 ? -2.725 -3.412 -5.832 1.00 95.56 93 THR A N 1
ATOM 696 C CA . THR A 1 93 ? -3.175 -2.822 -7.098 1.00 95.56 93 THR A CA 1
ATOM 697 C C . THR A 1 93 ? -1.978 -2.373 -7.930 1.00 95.56 93 THR A C 1
ATOM 699 O O . THR A 1 93 ? -0.846 -2.358 -7.448 1.00 95.56 93 THR A O 1
ATOM 702 N N . ASN A 1 94 ? -2.229 -1.908 -9.156 1.00 96.12 94 ASN A N 1
ATOM 703 C CA . ASN A 1 94 ? -1.191 -1.318 -10.003 1.00 96.12 94 ASN A CA 1
ATOM 704 C C . ASN A 1 94 ? -0.573 -0.029 -9.434 1.00 96.12 94 ASN A C 1
ATOM 706 O O . ASN A 1 94 ? 0.447 0.414 -9.944 1.00 96.12 94 ASN A O 1
ATOM 710 N N . VAL A 1 95 ? -1.184 0.582 -8.413 1.00 95.81 95 VAL A N 1
ATOM 711 C CA . VAL A 1 95 ? -0.675 1.779 -7.718 1.00 95.81 95 VAL A CA 1
ATOM 712 C C . VAL A 1 95 ? 0.093 1.400 -6.448 1.00 95.81 95 VAL A C 1
ATOM 714 O O . VAL A 1 95 ? 0.988 2.123 -6.021 1.00 95.81 95 VAL A O 1
ATOM 717 N N . GLY A 1 96 ? -0.209 0.247 -5.852 1.00 96.50 96 GLY A N 1
ATOM 718 C CA . GLY A 1 96 ? 0.374 -0.202 -4.591 1.00 96.50 96 GLY A CA 1
ATOM 719 C C . GLY A 1 96 ? -0.618 -0.982 -3.724 1.00 96.50 96 GLY A C 1
ATOM 720 O O . GLY A 1 96 ? -1.753 -1.234 -4.154 1.00 96.50 96 GLY A O 1
ATOM 721 N N . PRO A 1 97 ? -0.211 -1.397 -2.510 1.00 96.75 97 PRO A N 1
ATOM 722 C CA . PRO A 1 97 ? -1.117 -2.016 -1.556 1.00 96.75 97 PRO A CA 1
ATOM 723 C C . PRO A 1 97 ? -2.136 -0.998 -1.029 1.00 96.75 97 PRO A C 1
ATOM 725 O O . PRO A 1 97 ? -1.789 0.097 -0.580 1.00 96.75 97 PRO A O 1
ATOM 728 N N . VAL A 1 98 ? -3.401 -1.403 -1.066 1.00 95.94 98 VAL A N 1
ATOM 729 C CA . VAL A 1 98 ? -4.565 -0.649 -0.609 1.00 95.94 98 VAL A CA 1
ATOM 730 C C . VAL A 1 98 ? -5.177 -1.383 0.574 1.00 95.94 98 VAL A C 1
ATOM 732 O O . VAL A 1 98 ? -5.573 -2.544 0.460 1.00 95.94 98 VAL A O 1
ATOM 735 N N . MET A 1 99 ? -5.279 -0.687 1.701 1.00 93.81 99 MET A N 1
ATOM 736 C CA . MET A 1 99 ? -5.933 -1.147 2.916 1.00 93.81 99 MET A CA 1
ATOM 737 C C . MET A 1 99 ? -7.297 -0.468 3.066 1.00 93.81 99 MET A C 1
ATOM 739 O O . MET A 1 99 ? -7.428 0.732 2.830 1.00 93.81 99 MET A O 1
ATOM 743 N N . ARG A 1 100 ? -8.331 -1.218 3.448 1.00 91.94 100 ARG A N 1
ATOM 744 C CA . ARG A 1 100 ? -9.713 -0.731 3.541 1.00 91.94 100 ARG A CA 1
ATOM 745 C C . ARG A 1 100 ? -10.346 -1.145 4.855 1.00 91.94 100 ARG A C 1
ATOM 747 O O . ARG A 1 100 ? -10.356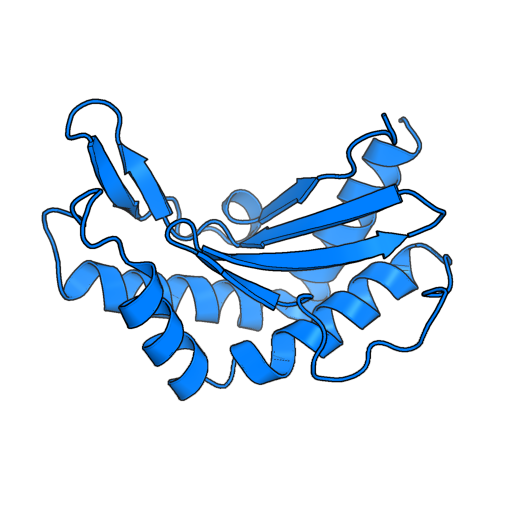 -2.326 5.168 1.00 91.94 100 ARG A O 1
ATOM 754 N N . ALA A 1 101 ? -10.961 -0.205 5.558 1.00 87.31 101 ALA A N 1
ATOM 755 C CA . ALA A 1 101 ? -11.751 -0.471 6.757 1.00 87.31 101 ALA A CA 1
ATOM 756 C C . ALA A 1 101 ? -13.038 0.363 6.766 1.00 87.31 101 ALA A C 1
ATOM 758 O O . ALA A 1 101 ? -13.233 1.243 5.926 1.00 87.31 101 ALA A O 1
ATOM 759 N N . THR A 1 102 ? -13.921 0.072 7.718 1.00 83.88 102 THR A N 1
ATOM 760 C CA . THR A 1 102 ? -15.065 0.932 8.048 1.00 83.88 102 THR A CA 1
ATOM 761 C C . THR A 1 102 ? -14.846 1.499 9.447 1.00 83.88 102 THR A C 1
ATOM 763 O O . THR A 1 102 ? -14.542 0.736 10.360 1.00 83.88 102 THR A O 1
ATOM 766 N N . VAL A 1 103 ? -14.971 2.818 9.596 1.00 79.69 103 VAL A N 1
ATOM 767 C CA . VAL A 1 103 ? -14.763 3.572 10.842 1.00 79.69 103 VAL A CA 1
ATOM 768 C C . VAL A 1 103 ? -15.927 4.541 11.002 1.00 79.69 103 VAL A C 1
ATOM 770 O O . VAL A 1 103 ? -16.136 5.360 10.115 1.00 79.69 103 VAL A O 1
ATOM 773 N N . ASP A 1 104 ? -16.707 4.429 12.079 1.00 73.44 104 ASP A N 1
ATOM 774 C CA . ASP A 1 104 ? -17.862 5.300 12.370 1.00 73.44 104 ASP A CA 1
ATOM 775 C C . ASP A 1 104 ? -18.794 5.515 11.165 1.00 73.44 104 ASP A C 1
ATOM 777 O O . ASP A 1 104 ? -19.132 6.635 10.784 1.00 73.44 104 ASP A O 1
ATOM 781 N N . HIS A 1 105 ? -19.174 4.408 10.517 1.00 74.44 105 HIS A N 1
ATOM 782 C CA . HIS A 1 105 ? -19.988 4.373 9.292 1.00 74.44 105 HIS A CA 1
ATOM 783 C C . HIS A 1 105 ? -19.345 5.013 8.052 1.00 74.44 105 HIS A C 1
ATOM 785 O O . HIS A 1 105 ? -19.991 5.117 7.016 1.00 74.44 105 HIS A O 1
ATOM 791 N N . ARG A 1 106 ? -18.069 5.396 8.100 1.00 79.25 106 ARG A N 1
ATOM 792 C CA . ARG A 1 106 ? -17.300 5.893 6.954 1.00 79.25 106 ARG A CA 1
ATOM 793 C C . ARG A 1 106 ? -16.362 4.818 6.437 1.00 79.25 106 ARG A C 1
ATOM 795 O O . ARG A 1 106 ? -15.869 3.976 7.184 1.00 79.25 106 ARG A O 1
ATOM 802 N N . ARG A 1 107 ? -16.076 4.856 5.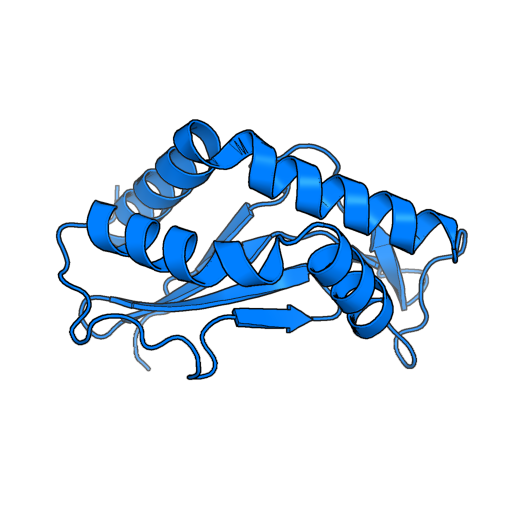140 1.00 87.69 107 ARG A N 1
ATOM 803 C CA . ARG A 1 107 ? -15.055 3.994 4.546 1.00 87.69 107 ARG A CA 1
ATOM 804 C C . ARG A 1 107 ? -13.697 4.663 4.727 1.00 87.69 107 ARG A C 1
ATOM 806 O O . ARG A 1 107 ? -13.517 5.785 4.280 1.00 87.69 107 ARG A O 1
ATOM 813 N N . LEU A 1 108 ? -12.752 3.960 5.334 1.00 90.44 108 LEU A N 1
ATOM 814 C CA . LEU A 1 108 ? -11.341 4.327 5.367 1.00 90.44 108 LEU A CA 1
ATOM 815 C C . LEU A 1 108 ? -10.618 3.582 4.245 1.00 90.44 108 LEU A C 1
ATOM 817 O O . LEU A 1 108 ? -10.748 2.360 4.130 1.00 90.44 108 LEU A O 1
ATOM 821 N N . VAL A 1 109 ? -9.855 4.305 3.432 1.00 93.81 109 VAL A N 1
ATOM 822 C CA . VAL A 1 109 ? -8.929 3.736 2.450 1.00 93.81 109 VAL A CA 1
ATOM 823 C C . VAL A 1 109 ? -7.545 4.316 2.708 1.00 93.81 109 VAL A C 1
ATOM 825 O O . VAL A 1 109 ? -7.385 5.530 2.789 1.00 93.81 109 VAL A O 1
ATOM 828 N N . ILE A 1 110 ? -6.554 3.447 2.869 1.00 95.69 110 ILE A N 1
ATOM 829 C CA . ILE A 1 110 ? -5.149 3.820 3.017 1.00 95.69 110 ILE A CA 1
ATOM 830 C C . ILE A 1 110 ? -4.393 3.161 1.871 1.00 95.69 110 ILE A C 1
ATOM 832 O O . ILE A 1 110 ? -4.391 1.936 1.759 1.00 95.69 110 ILE A O 1
ATOM 836 N N . THR A 1 111 ? -3.728 3.956 1.048 1.00 97.44 111 THR A N 1
ATOM 837 C CA . THR A 1 111 ? -2.911 3.478 -0.066 1.00 97.44 111 THR A CA 1
ATOM 838 C C . THR A 1 111 ? -1.457 3.826 0.201 1.00 97.44 111 THR A C 1
ATOM 840 O O . THR A 1 111 ? -1.147 4.970 0.532 1.00 97.44 111 THR A O 1
ATOM 843 N N . ILE A 1 112 ? -0.569 2.842 0.046 1.00 97.38 112 ILE A N 1
ATOM 844 C CA . ILE A 1 112 ? 0.870 3.100 -0.055 1.00 97.38 112 ILE A CA 1
ATOM 845 C C . ILE A 1 112 ? 1.195 3.192 -1.549 1.00 97.38 112 ILE A C 1
ATOM 847 O O . ILE A 1 112 ? 1.312 2.175 -2.231 1.00 97.38 112 ILE A O 1
ATOM 851 N N . GLU A 1 113 ? 1.269 4.411 -2.070 1.00 96.81 113 GLU A N 1
ATOM 852 C CA . GLU A 1 113 ? 1.418 4.740 -3.486 1.00 96.81 113 GLU A CA 1
ATOM 853 C C . GLU A 1 113 ? 2.850 4.481 -3.968 1.00 96.81 113 GLU A C 1
ATOM 855 O O . GLU A 1 113 ? 3.756 5.310 -3.886 1.00 96.81 113 GLU A O 1
ATOM 860 N N . ALA A 1 114 ? 3.049 3.279 -4.498 1.00 95.81 114 ALA A N 1
ATOM 861 C CA . ALA A 1 114 ? 4.299 2.816 -5.075 1.00 95.81 114 ALA A CA 1
ATOM 862 C C . ALA A 1 114 ? 4.442 3.206 -6.557 1.00 95.81 114 ALA A C 1
ATOM 864 O O . ALA A 1 114 ? 5.551 3.462 -7.030 1.00 95.81 114 ALA A O 1
ATOM 865 N N . PHE A 1 115 ? 3.340 3.265 -7.297 1.00 96.56 115 PHE A N 1
ATOM 866 C CA . PHE A 1 115 ? 3.330 3.522 -8.734 1.00 96.56 115 PHE A CA 1
ATOM 867 C C . PHE A 1 115 ? 2.223 4.501 -9.109 1.00 96.56 115 PHE A C 1
ATOM 869 O O . PHE A 1 115 ? 1.198 4.579 -8.441 1.00 96.56 115 PHE A O 1
ATOM 876 N N . HIS A 1 116 ? 2.396 5.210 -10.216 1.00 94.50 116 HIS A N 1
ATOM 877 C CA . HIS A 1 116 ? 1.352 6.033 -10.819 1.00 94.50 116 HIS A CA 1
ATOM 878 C C . HIS A 1 116 ? 1.412 5.912 -12.338 1.00 94.50 116 HIS A C 1
ATOM 880 O O . HIS A 1 116 ? 2.441 5.536 -12.898 1.00 94.50 116 HIS A O 1
ATOM 886 N N . ILE A 1 117 ? 0.306 6.232 -13.010 1.00 93.50 117 ILE A N 1
ATOM 887 C CA . ILE A 1 117 ? 0.281 6.299 -14.472 1.00 93.50 117 ILE A CA 1
ATOM 888 C C . ILE A 1 117 ? 0.889 7.634 -14.905 1.00 93.50 117 ILE A C 1
ATOM 890 O O . ILE A 1 117 ? 0.327 8.698 -14.636 1.00 93.50 117 ILE A O 1
ATOM 894 N N . GLU A 1 118 ? 2.012 7.585 -15.612 1.00 90.94 118 GLU A N 1
ATOM 895 C CA . GLU A 1 118 ? 2.586 8.750 -16.272 1.00 90.94 118 GLU A CA 1
ATOM 896 C C . GLU A 1 118 ? 1.716 9.145 -17.476 1.00 90.94 118 GLU A C 1
ATOM 898 O O . GLU A 1 118 ? 1.453 8.338 -18.369 1.00 90.94 118 GLU A O 1
ATOM 903 N N . ARG A 1 119 ? 1.274 10.408 -17.528 1.00 83.56 119 ARG A N 1
ATOM 904 C CA . ARG A 1 119 ? 0.301 10.887 -18.531 1.00 83.56 119 ARG A CA 1
ATOM 905 C C . ARG A 1 119 ? 0.808 10.837 -19.973 1.00 83.56 119 ARG A C 1
ATOM 907 O O . ARG A 1 119 ? 0.015 10.639 -20.884 1.00 83.56 119 ARG A O 1
ATOM 914 N N . ASN A 1 120 ? 2.107 11.036 -20.187 1.00 84.62 120 ASN A N 1
ATOM 915 C CA . ASN A 1 120 ? 2.673 11.126 -21.535 1.00 84.62 120 ASN A CA 1
ATOM 916 C C . ASN A 1 120 ? 2.846 9.742 -22.166 1.00 84.62 120 ASN A C 1
ATOM 918 O O . ASN A 1 120 ? 2.501 9.541 -23.328 1.00 84.62 120 ASN A O 1
ATOM 922 N N . SER A 1 121 ? 3.353 8.780 -21.394 1.00 85.62 121 SER A N 1
ATOM 923 C CA . SER A 1 121 ? 3.603 7.419 -21.871 1.00 85.62 121 SER A CA 1
ATOM 924 C C . SER A 1 121 ? 2.426 6.467 -21.647 1.00 85.62 121 SER A C 1
ATOM 926 O O . SER A 1 121 ? 2.397 5.405 -22.269 1.00 85.62 121 SER A O 1
ATOM 928 N N . HIS A 1 122 ? 1.454 6.838 -20.801 1.00 89.31 122 HIS A N 1
ATOM 929 C CA . HIS A 1 122 ? 0.392 5.957 -20.304 1.00 89.31 122 HIS A CA 1
ATOM 930 C C . HIS A 1 122 ? 0.972 4.669 -19.705 1.00 89.31 122 HIS A C 1
ATOM 932 O O . HIS A 1 122 ? 0.530 3.565 -20.013 1.00 89.31 122 HIS A O 1
ATOM 938 N N . ARG A 1 123 ? 2.010 4.797 -18.875 1.00 92.25 123 ARG A N 1
ATOM 939 C CA . ARG A 1 123 ? 2.675 3.662 -18.226 1.00 92.25 123 ARG A CA 1
ATOM 940 C C . ARG A 1 123 ? 2.702 3.834 -16.728 1.00 92.25 123 ARG A C 1
ATOM 942 O O . ARG A 1 123 ? 2.819 4.952 -16.239 1.00 92.25 123 ARG A O 1
ATOM 949 N N . TYR A 1 124 ? 2.637 2.723 -16.007 1.00 93.25 124 TYR A N 1
ATOM 950 C CA . TYR A 1 124 ? 2.913 2.746 -14.581 1.00 93.25 124 TYR A CA 1
ATOM 951 C C . TYR A 1 124 ? 4.414 2.903 -14.361 1.00 93.25 124 TYR A C 1
ATOM 953 O O . TYR A 1 124 ? 5.209 2.063 -14.793 1.00 93.25 124 TYR A O 1
ATOM 961 N N . VAL A 1 125 ? 4.784 3.974 -13.670 1.00 93.56 125 VAL A N 1
ATOM 962 C CA . VAL A 1 125 ? 6.156 4.286 -13.267 1.00 93.56 125 VAL A CA 1
ATOM 963 C C . VAL A 1 125 ? 6.209 4.481 -11.756 1.00 93.56 125 VAL A C 1
ATOM 965 O O . VAL A 1 125 ? 5.181 4.695 -11.108 1.00 93.56 125 VAL A O 1
ATOM 968 N N . ARG A 1 126 ? 7.403 4.368 -11.172 1.00 95.06 126 ARG A N 1
ATOM 969 C CA . ARG A 1 126 ? 7.589 4.596 -9.734 1.00 95.06 126 ARG A CA 1
ATOM 970 C C . ARG A 1 126 ? 7.222 6.029 -9.366 1.00 95.06 126 ARG A C 1
ATOM 972 O O . ARG A 1 126 ? 7.591 6.960 -10.072 1.00 95.06 126 ARG A O 1
ATOM 979 N N . THR A 1 127 ? 6.506 6.181 -8.254 1.00 89.44 127 THR A N 1
ATOM 980 C CA . THR A 1 127 ? 6.075 7.490 -7.740 1.00 89.44 127 THR A CA 1
ATOM 981 C C . THR A 1 127 ? 7.175 8.174 -6.936 1.00 89.44 127 THR A C 1
ATOM 983 O O . THR A 1 127 ? 7.811 9.100 -7.422 1.00 89.44 127 THR A O 1
ATOM 986 N N . THR A 1 128 ? 7.418 7.708 -5.712 1.00 89.69 128 THR A N 1
ATOM 987 C CA . THR A 1 128 ? 8.371 8.306 -4.766 1.00 89.69 128 THR A CA 1
ATOM 988 C C . THR A 1 128 ? 9.077 7.215 -3.962 1.00 89.69 128 THR A C 1
ATOM 990 O O . THR A 1 128 ? 8.613 6.070 -3.895 1.00 89.69 128 THR A O 1
ATOM 993 N N . ASN A 1 129 ? 10.222 7.545 -3.372 1.00 87.94 129 ASN A N 1
ATOM 994 C CA . ASN A 1 129 ? 10.913 6.729 -2.372 1.00 87.94 129 ASN A CA 1
ATOM 995 C C . ASN A 1 129 ? 10.821 7.335 -0.956 1.00 87.94 129 ASN A C 1
ATOM 997 O O . ASN A 1 129 ? 11.387 6.774 -0.013 1.00 87.94 129 ASN A O 1
ATOM 1001 N N . VAL A 1 130 ? 10.092 8.444 -0.800 1.00 91.31 130 VAL A N 1
ATOM 1002 C CA . VAL A 1 130 ? 9.863 9.126 0.473 1.00 91.31 130 VAL A CA 1
ATOM 1003 C C . VAL A 1 130 ? 8.584 8.567 1.116 1.00 91.31 130 VAL A C 1
ATOM 1005 O O . VAL A 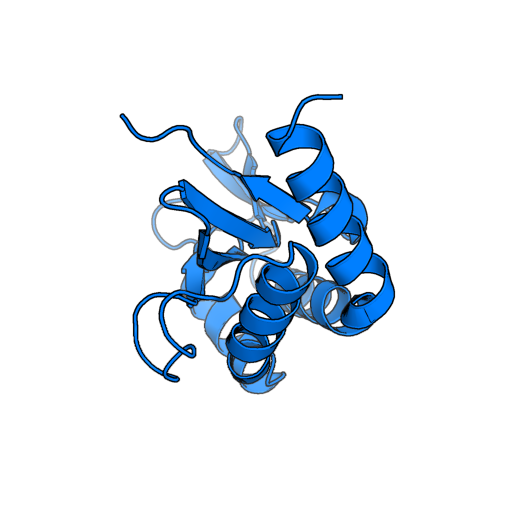1 130 ? 7.515 8.666 0.517 1.00 91.31 130 VAL A O 1
ATOM 1008 N N . PRO A 1 131 ? 8.647 7.983 2.330 1.00 91.44 131 PRO A N 1
ATOM 1009 C CA . PRO A 1 131 ? 7.479 7.382 2.982 1.00 91.44 131 PRO A CA 1
ATOM 1010 C C . PRO A 1 131 ? 6.282 8.323 3.153 1.00 91.44 131 PRO A C 1
ATOM 1012 O O . PRO A 1 131 ? 5.148 7.890 2.997 1.00 91.44 131 PRO A O 1
ATOM 1015 N N . GLU A 1 132 ? 6.533 9.595 3.462 1.00 91.94 132 GLU A N 1
ATOM 1016 C CA . GLU A 1 132 ? 5.493 10.605 3.705 1.00 91.94 132 GLU A CA 1
ATOM 1017 C C . GLU A 1 132 ? 4.714 10.948 2.433 1.00 91.94 132 GLU A C 1
ATOM 1019 O O . GLU A 1 132 ? 3.497 11.101 2.470 1.00 91.94 132 GLU A O 1
ATOM 1024 N N . GLU A 1 133 ? 5.410 11.005 1.299 1.00 93.19 133 GLU A N 1
ATOM 1025 C CA . GLU A 1 133 ? 4.819 11.275 -0.013 1.00 93.19 133 GLU A CA 1
ATOM 1026 C C . GLU A 1 133 ? 4.102 10.050 -0.594 1.00 93.19 133 GLU A C 1
ATOM 1028 O O . GLU A 1 133 ? 3.293 10.183 -1.506 1.00 93.19 133 GLU A O 1
ATOM 1033 N N . ALA A 1 134 ? 4.406 8.852 -0.087 1.00 94.75 134 ALA A N 1
ATOM 1034 C CA . ALA A 1 134 ? 3.815 7.602 -0.549 1.00 94.75 134 ALA A CA 1
ATOM 1035 C C . ALA A 1 134 ? 2.488 7.263 0.146 1.00 94.75 134 ALA A C 1
ATOM 1037 O O . ALA A 1 134 ? 1.908 6.226 -0.157 1.00 94.75 134 ALA A O 1
ATOM 1038 N N . LEU A 1 135 ? 2.018 8.051 1.116 1.00 96.19 135 LEU A N 1
ATOM 1039 C CA . LEU A 1 135 ? 0.808 7.730 1.873 1.00 96.19 135 LEU A CA 1
ATOM 1040 C C . LEU A 1 135 ? -0.377 8.590 1.446 1.00 96.19 135 LEU A C 1
ATOM 1042 O O . LEU A 1 135 ? -0.428 9.786 1.723 1.00 96.19 135 LEU A O 1
ATOM 1046 N N . THR A 1 136 ? -1.401 7.930 0.911 1.00 96.06 136 THR A N 1
ATOM 1047 C CA . THR A 1 136 ? -2.706 8.545 0.672 1.00 96.06 136 THR A CA 1
ATOM 1048 C C . THR A 1 136 ? -3.748 7.930 1.602 1.00 96.06 136 THR A C 1
ATOM 1050 O O . THR A 1 136 ? -3.914 6.713 1.666 1.00 96.06 136 THR A O 1
ATOM 1053 N N . ILE A 1 137 ? -4.443 8.784 2.361 1.00 95.50 137 ILE A N 1
ATOM 1054 C CA . ILE A 1 137 ? -5.509 8.398 3.297 1.00 95.50 137 ILE A CA 1
ATOM 1055 C C . ILE A 1 137 ? -6.790 9.108 2.882 1.00 95.50 137 ILE A C 1
ATOM 1057 O O . ILE A 1 137 ? -6.845 10.343 2.886 1.00 95.50 137 ILE A O 1
ATOM 1061 N N . GLU A 1 138 ? -7.818 8.326 2.580 1.00 93.19 138 GLU A N 1
ATOM 1062 C CA . GLU A 1 138 ? -9.122 8.791 2.126 1.00 93.19 138 GLU A CA 1
ATOM 1063 C C . GLU A 1 138 ? -10.222 8.338 3.089 1.00 93.19 138 GLU A C 1
ATOM 1065 O O . GLU A 1 138 ? -10.298 7.175 3.493 1.00 93.19 138 GLU A O 1
ATOM 1070 N N . LEU A 1 139 ? -11.100 9.281 3.426 1.00 87.75 139 LEU A N 1
ATOM 1071 C CA . LEU A 1 139 ? -12.305 9.081 4.228 1.00 87.75 139 LEU A CA 1
ATOM 1072 C C . LEU A 1 139 ? -13.488 9.700 3.468 1.00 87.75 139 LEU A C 1
ATOM 1074 O O . LEU A 1 139 ? -13.959 10.771 3.857 1.00 87.75 139 LEU A O 1
ATOM 1078 N N . PRO A 1 140 ? -13.916 9.108 2.336 1.00 78.81 140 PRO A N 1
ATOM 1079 C CA . PRO A 1 140 ? -15.062 9.609 1.591 1.00 78.81 140 PRO A CA 1
ATOM 1080 C C . PRO A 1 140 ? -16.295 9.703 2.495 1.00 78.81 140 PRO A C 1
ATOM 1082 O O . PRO A 1 140 ? -16.557 8.815 3.315 1.00 78.81 140 PRO A O 1
ATOM 1085 N N . GLU A 1 141 ? -17.050 10.789 2.338 1.00 65.12 141 GLU A N 1
ATOM 1086 C CA . GLU A 1 141 ? -18.374 10.908 2.943 1.00 65.12 141 GLU A CA 1
ATOM 1087 C C . GLU A 1 141 ? -19.268 9.774 2.420 1.00 65.12 141 GLU A C 1
ATOM 1089 O O . GLU A 1 141 ? -19.106 9.313 1.285 1.00 65.12 141 GLU A O 1
ATOM 1094 N N . GLN A 1 142 ? -20.162 9.262 3.271 1.00 55.50 142 GLN A N 1
ATOM 1095 C CA . GLN A 1 142 ? -21.191 8.332 2.804 1.00 55.50 142 GLN A CA 1
ATOM 1096 C C . GLN A 1 142 ? -22.016 9.047 1.716 1.00 55.50 142 GLN A C 1
ATOM 1098 O O . GLN A 1 142 ? -22.321 10.227 1.908 1.00 55.50 142 GLN A O 1
ATOM 1103 N N . PRO A 1 143 ? -22.323 8.385 0.586 1.00 50.03 143 PRO A N 1
ATOM 1104 C CA . PRO A 1 143 ? -23.211 8.948 -0.426 1.00 50.03 143 PRO A CA 1
ATOM 1105 C C . PRO A 1 143 ? -24.620 9.208 0.119 1.00 50.03 143 PRO A C 1
ATOM 1107 O O . PRO A 1 143 ? -25.037 8.494 1.061 1.00 50.03 143 PRO A O 1
#

Secondary structure (DSSP, 8-state):
--HHHHHHHHHHHHHHHH-HHHHHHHHHHHHHHHHT-TT-EETTT-SHHHHHHHHHHTT-TTTHHHHHHHHHHTTTPPPSS---SSSSSEEE-SS-EEEEEEETTEEEEEEE--EEEETTTTEEEE--S-TTTTEEEE-PPP-